Protein AF-A0A9D8HQZ1-F1 (afdb_monomer)

Foldseek 3Di:
DVLLVVVVFDFDPVLLVVQLVCLQVVLCVVLPVVCCVPVCVVCVVVVHNDDPDDVVVVCCRNPVVSVVSSLVSQLVSSCVRRVDDSVSSNVSSVVVVVVVVVVVVVVVD

Mean predicted aligned error: 4.72 Å

Sequence (109 aa):
YLLSRLMKGNGSFDATFSSQAFTVYIPALIFMWLPELTLFTYLNSKGIYSYPWPDFVEYLRVFILPFIWIITISTISLMKVHRFSWWKAAISVIISLILSGGISAFFIR

pLDDT: mean 89.9, std 5.08, range [52.0, 95.5]

Secondary structure (DSSP, 8-state):
-HHHHHTT----HHHHHHHHHHHHHHHIIIIIIHHHHHHHHHHHHTT--S-SS-HHHHHIIIIIHHHHHHHHHHHHHHHHHH---HHHHHHHHHHHHHHHHHHHHHHT-

Structure (mmCIF, N/CA/C/O backbone):
data_AF-A0A9D8HQZ1-F1
#
_entry.id   AF-A0A9D8HQZ1-F1
#
loop_
_atom_site.group_PDB
_atom_site.id
_atom_site.type_symbol
_atom_site.label_atom_id
_atom_site.label_alt_id
_atom_site.label_comp_id
_atom_site.label_asym_id
_atom_site.label_entity_id
_atom_site.label_seq_id
_atom_site.pdbx_PDB_ins_code
_atom_site.Cartn_x
_atom_site.Cartn_y
_atom_site.Cartn_z
_atom_site.occupancy
_atom_site.B_iso_or_equiv
_atom_site.auth_seq_id
_atom_site.auth_comp_id
_atom_site.auth_asym_id
_atom_site.auth_atom_id
_atom_site.pdbx_PDB_model_num
ATOM 1 N N . TYR A 1 1 ? 3.911 3.123 -13.849 1.00 85.88 1 TYR A N 1
ATOM 2 C CA . TYR A 1 1 ? 4.385 2.623 -15.159 1.00 85.88 1 TYR A CA 1
ATOM 3 C C . TYR A 1 1 ? 5.205 3.658 -15.926 1.00 85.88 1 TYR A C 1
ATOM 5 O O . TYR A 1 1 ? 6.383 3.406 -16.134 1.00 85.88 1 TYR A O 1
ATOM 13 N N . LEU A 1 2 ? 4.645 4.817 -16.310 1.00 89.00 2 LEU A N 1
ATOM 14 C CA . LEU A 1 2 ? 5.368 5.845 -17.088 1.00 89.00 2 LEU A CA 1
ATOM 15 C C . LEU A 1 2 ? 6.703 6.253 -16.448 1.00 89.00 2 LEU A C 1
ATOM 17 O O . LEU A 1 2 ? 7.741 6.198 -17.100 1.00 89.00 2 LEU A O 1
ATOM 21 N N . LEU A 1 3 ? 6.693 6.543 -15.144 1.00 88.56 3 LEU A N 1
ATOM 22 C CA . LEU A 1 3 ? 7.905 6.852 -14.382 1.00 88.56 3 LEU A CA 1
ATOM 23 C C . LEU A 1 3 ? 8.939 5.714 -14.443 1.00 88.56 3 LEU A C 1
ATOM 25 O O . LEU A 1 3 ? 10.120 5.937 -14.688 1.00 88.56 3 LEU A O 1
ATOM 29 N N . SER A 1 4 ? 8.486 4.471 -14.298 1.00 87.88 4 SER A N 1
ATOM 30 C CA . SER A 1 4 ? 9.338 3.285 -14.402 1.00 87.88 4 SER A CA 1
ATOM 31 C C . SER A 1 4 ? 9.885 3.099 -15.827 1.00 87.88 4 SER A C 1
ATOM 33 O O . SER A 1 4 ? 11.018 2.666 -15.999 1.00 87.88 4 SER A O 1
ATOM 35 N N . ARG A 1 5 ? 9.145 3.477 -16.874 1.00 89.88 5 ARG A N 1
ATOM 36 C CA . ARG A 1 5 ? 9.651 3.465 -18.258 1.00 89.88 5 ARG A CA 1
ATOM 37 C C . ARG A 1 5 ? 10.711 4.539 -18.492 1.00 89.88 5 ARG A C 1
ATOM 39 O O . ARG A 1 5 ? 11.745 4.224 -19.076 1.00 89.88 5 ARG A O 1
ATOM 46 N N . LEU A 1 6 ? 10.520 5.749 -17.960 1.00 90.75 6 LEU A N 1
ATOM 47 C CA . LEU A 1 6 ? 11.526 6.823 -17.988 1.00 90.75 6 LEU A CA 1
ATOM 48 C C . LEU A 1 6 ? 12.837 6.399 -17.309 1.00 90.75 6 LEU A C 1
ATOM 50 O O . LEU A 1 6 ? 13.925 6.726 -17.774 1.00 90.75 6 LEU A O 1
ATOM 54 N N . MET A 1 7 ? 12.744 5.586 -16.257 1.00 91.44 7 MET A N 1
ATOM 55 C CA . MET A 1 7 ? 13.896 5.023 -15.546 1.00 91.44 7 MET A CA 1
ATOM 56 C C . MET A 1 7 ? 14.485 3.754 -16.199 1.00 91.44 7 MET A C 1
ATOM 58 O O . MET A 1 7 ? 15.291 3.066 -15.570 1.00 91.44 7 MET A O 1
ATOM 62 N N . LYS A 1 8 ? 14.122 3.451 -17.456 1.00 92.06 8 LYS A N 1
ATOM 63 C CA . LYS A 1 8 ? 14.560 2.273 -18.235 1.00 92.06 8 LYS A CA 1
ATOM 64 C C . LYS A 1 8 ? 14.126 0.926 -17.636 1.00 92.06 8 LYS A C 1
ATOM 66 O O . LYS A 1 8 ? 14.869 -0.048 -17.674 1.00 92.06 8 LYS A O 1
ATOM 71 N N . GLY A 1 9 ? 12.931 0.868 -17.053 1.00 90.50 9 GLY A N 1
ATOM 72 C CA . GLY A 1 9 ? 12.361 -0.357 -16.495 1.00 90.50 9 GLY A CA 1
ATOM 73 C C . GLY A 1 9 ? 11.821 -1.318 -17.557 1.00 90.50 9 GLY A C 1
ATOM 74 O O . GLY A 1 9 ? 11.161 -0.904 -18.514 1.00 90.50 9 GLY A O 1
ATOM 75 N N . ASN A 1 10 ? 12.022 -2.618 -17.323 1.00 92.06 10 ASN A N 1
ATOM 76 C CA . ASN A 1 10 ? 11.715 -3.676 -18.299 1.00 92.06 10 ASN A CA 1
ATOM 77 C C . ASN A 1 10 ? 10.306 -4.287 -18.185 1.00 92.06 10 ASN A C 1
ATOM 79 O O . ASN A 1 10 ? 9.891 -5.018 -19.077 1.00 92.06 10 ASN A O 1
ATOM 83 N N . GLY A 1 11 ? 9.576 -4.012 -17.102 1.00 90.75 11 GLY A N 1
ATOM 84 C CA . GLY A 1 11 ? 8.238 -4.560 -16.869 1.00 90.75 11 GLY A CA 1
ATOM 85 C C . GLY A 1 11 ? 7.152 -4.017 -17.803 1.00 90.75 11 GLY A C 1
ATOM 86 O O . GLY A 1 11 ? 7.232 -2.876 -18.272 1.00 90.75 11 GLY A O 1
ATOM 87 N N . SER A 1 12 ? 6.126 -4.840 -18.040 1.00 94.12 12 SER A N 1
ATOM 88 C CA . SER A 1 12 ? 4.920 -4.477 -18.792 1.00 94.12 12 SER A CA 1
ATOM 89 C C . SER A 1 12 ? 3.960 -3.636 -17.952 1.00 94.12 12 SER A C 1
ATOM 91 O O . SER A 1 12 ? 4.014 -3.657 -16.723 1.00 94.12 12 SER A O 1
ATOM 93 N N . PHE A 1 13 ? 3.064 -2.905 -18.623 1.00 92.94 13 PHE A N 1
ATOM 94 C CA . PHE A 1 13 ? 2.031 -2.124 -17.945 1.00 92.94 13 PHE A CA 1
ATOM 95 C C . PHE A 1 13 ? 1.159 -3.009 -17.053 1.00 92.94 13 PHE A C 1
ATOM 97 O O . PHE A 1 13 ? 1.009 -2.690 -15.878 1.00 92.94 13 PHE A O 1
ATOM 104 N N . ASP A 1 14 ? 0.672 -4.139 -17.570 1.00 93.31 14 ASP A N 1
ATOM 105 C CA . ASP A 1 14 ? -0.236 -5.031 -16.840 1.00 93.31 14 ASP A CA 1
ATOM 106 C C . ASP A 1 14 ? 0.404 -5.596 -15.572 1.00 93.31 14 ASP A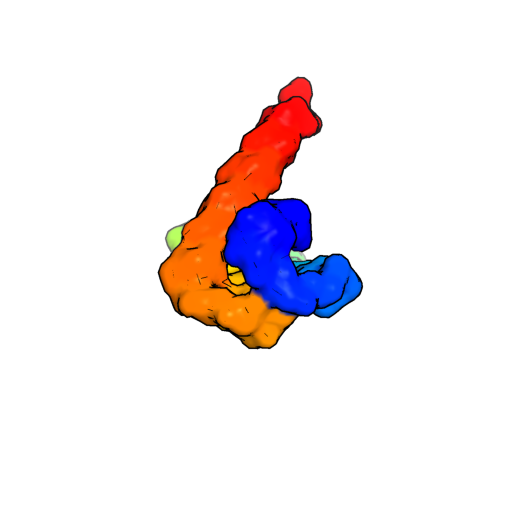 C 1
ATOM 108 O O . ASP A 1 14 ? -0.236 -5.646 -14.521 1.00 93.31 14 ASP A O 1
ATOM 112 N N . ALA A 1 15 ? 1.691 -5.958 -15.641 1.00 91.50 15 ALA A N 1
ATOM 113 C CA . ALA A 1 15 ? 2.433 -6.451 -14.488 1.00 91.50 15 ALA A CA 1
ATOM 114 C C . ALA A 1 15 ? 2.607 -5.357 -13.430 1.00 91.50 15 ALA A C 1
ATOM 116 O O . ALA A 1 15 ? 2.374 -5.610 -12.250 1.00 91.50 15 ALA A O 1
ATOM 117 N N . THR A 1 16 ? 2.977 -4.137 -13.839 1.00 92.31 16 THR A N 1
ATOM 118 C CA . THR A 1 16 ? 3.103 -3.000 -12.920 1.00 92.31 16 THR A CA 1
ATOM 119 C C . THR A 1 16 ? 1.756 -2.623 -12.317 1.00 92.31 16 THR A C 1
ATOM 121 O O . THR A 1 16 ? 1.667 -2.389 -11.120 1.00 92.31 16 THR A O 1
ATOM 124 N N . PHE A 1 17 ? 0.708 -2.526 -13.130 1.00 91.81 17 PHE A N 1
ATOM 125 C CA . PHE A 1 17 ? -0.610 -2.105 -12.679 1.00 91.81 17 PHE A CA 1
ATOM 126 C C . PHE A 1 17 ? -1.186 -3.111 -11.688 1.00 91.81 17 PHE A C 1
ATOM 128 O O . PHE A 1 17 ? -1.515 -2.737 -10.566 1.00 91.81 17 PHE A O 1
ATOM 135 N N . SER A 1 18 ? -1.214 -4.392 -12.062 1.00 91.12 18 SER A N 1
ATOM 136 C CA . SER A 1 18 ? -1.756 -5.451 -11.211 1.00 91.12 18 SER A CA 1
ATOM 137 C C . SER A 1 18 ? -1.002 -5.528 -9.887 1.00 91.12 18 SER A C 1
ATOM 139 O O . SER A 1 18 ? -1.612 -5.568 -8.820 1.00 91.12 18 SER A O 1
ATOM 141 N N . SER A 1 19 ? 0.333 -5.488 -9.925 1.00 91.75 19 SER A N 1
ATOM 142 C CA . SER A 1 19 ? 1.134 -5.623 -8.712 1.00 91.75 19 SER A CA 1
ATOM 143 C C . SER A 1 19 ? 0.981 -4.434 -7.760 1.00 91.75 19 SER A C 1
ATOM 145 O O . SER A 1 19 ? 0.908 -4.626 -6.545 1.00 91.75 19 SER A O 1
ATOM 147 N N . GLN A 1 20 ? 0.887 -3.213 -8.291 1.00 90.31 20 GLN A N 1
ATOM 148 C CA . GLN A 1 20 ? 0.655 -2.019 -7.480 1.00 90.31 20 GLN A CA 1
ATOM 149 C C . GLN A 1 20 ? -0.783 -1.963 -6.952 1.00 90.31 20 GLN A C 1
ATOM 151 O O . GLN A 1 20 ? -0.975 -1.610 -5.793 1.00 90.31 20 GLN A O 1
ATOM 156 N N . ALA A 1 21 ? -1.777 -2.393 -7.735 1.00 88.56 21 ALA A N 1
ATOM 157 C CA . ALA A 1 21 ? -3.162 -2.493 -7.280 1.00 88.56 21 ALA A CA 1
ATOM 158 C C . ALA A 1 21 ? -3.280 -3.424 -6.062 1.00 88.56 21 ALA A C 1
ATOM 160 O O . ALA A 1 21 ? -3.788 -3.014 -5.019 1.00 88.56 21 ALA A O 1
ATOM 161 N N . PHE A 1 22 ? -2.721 -4.638 -6.129 1.00 88.56 22 PHE A N 1
ATOM 162 C CA . PHE A 1 22 ? -2.720 -5.557 -4.981 1.00 88.56 22 PHE A CA 1
ATOM 163 C C . PHE A 1 22 ? -1.978 -4.994 -3.768 1.00 88.56 22 PHE A C 1
ATOM 165 O O . PHE A 1 22 ? -2.402 -5.198 -2.632 1.00 88.56 22 PHE A O 1
ATOM 172 N N . THR A 1 23 ? -0.898 -4.251 -4.004 1.00 89.25 23 THR A N 1
ATOM 173 C CA . THR A 1 23 ? -0.124 -3.620 -2.932 1.00 89.25 23 THR A CA 1
ATOM 174 C C . THR A 1 23 ? -0.940 -2.596 -2.142 1.00 89.25 23 THR A C 1
ATOM 176 O O . THR A 1 23 ? -0.674 -2.405 -0.960 1.00 89.25 23 THR A O 1
ATOM 179 N N . VAL A 1 24 ? -1.941 -1.971 -2.764 1.00 86.44 24 VAL A N 1
ATOM 180 C CA . VAL A 1 24 ? -2.840 -1.009 -2.113 1.00 86.44 24 VAL A CA 1
ATOM 181 C C . VAL A 1 24 ? -4.059 -1.703 -1.503 1.00 86.44 24 VAL A C 1
ATOM 183 O O . VAL A 1 24 ? -4.417 -1.422 -0.361 1.00 86.44 24 VAL A O 1
ATOM 186 N N . TYR A 1 25 ? -4.684 -2.641 -2.220 1.00 88.44 25 TYR A N 1
ATOM 187 C CA . TYR A 1 25 ? -5.924 -3.269 -1.753 1.00 88.44 25 TYR A CA 1
ATOM 188 C C . TYR A 1 25 ? -5.724 -4.220 -0.573 1.00 88.44 25 TYR A C 1
ATOM 190 O O . TYR A 1 25 ? -6.557 -4.248 0.327 1.00 88.44 25 TYR A O 1
ATOM 198 N N . ILE A 1 26 ? -4.628 -4.981 -0.544 1.00 89.56 26 ILE A N 1
ATOM 199 C CA . ILE A 1 26 ? -4.356 -5.925 0.548 1.00 89.56 26 ILE A CA 1
ATOM 200 C C . ILE A 1 26 ? -4.244 -5.215 1.910 1.00 89.56 26 ILE A C 1
ATOM 202 O O . ILE A 1 26 ? -4.966 -5.610 2.827 1.00 89.56 26 ILE A O 1
ATOM 206 N N . PRO A 1 27 ? -3.406 -4.174 2.092 1.00 88.31 27 PRO A N 1
ATOM 207 C CA . PRO A 1 27 ? -3.334 -3.488 3.377 1.00 88.31 27 PRO A CA 1
ATOM 208 C C . PRO A 1 27 ? -4.627 -2.740 3.707 1.00 88.31 27 PRO A C 1
ATOM 210 O O . PRO A 1 27 ? -5.017 -2.737 4.868 1.00 88.31 27 PRO A O 1
ATOM 213 N N . ALA A 1 28 ? -5.329 -2.163 2.725 1.00 87.62 28 ALA A N 1
ATOM 214 C CA . ALA A 1 28 ? -6.631 -1.543 2.974 1.00 87.62 28 ALA A CA 1
ATOM 215 C C . ALA A 1 28 ? -7.644 -2.566 3.517 1.00 87.62 28 ALA A C 1
ATOM 217 O O . ALA A 1 28 ? -8.340 -2.300 4.494 1.00 87.62 28 ALA A O 1
ATOM 218 N N . LEU A 1 29 ? -7.671 -3.773 2.948 1.00 89.56 29 LEU A N 1
ATOM 219 C CA . LEU A 1 29 ? -8.543 -4.844 3.417 1.00 89.56 29 LEU A CA 1
ATOM 220 C C . LEU A 1 29 ? -8.182 -5.292 4.839 1.00 89.56 29 LEU A C 1
ATOM 222 O O . LEU A 1 29 ? -9.060 -5.392 5.691 1.00 89.56 29 LEU A O 1
ATOM 226 N N . ILE A 1 30 ? -6.898 -5.558 5.097 1.00 88.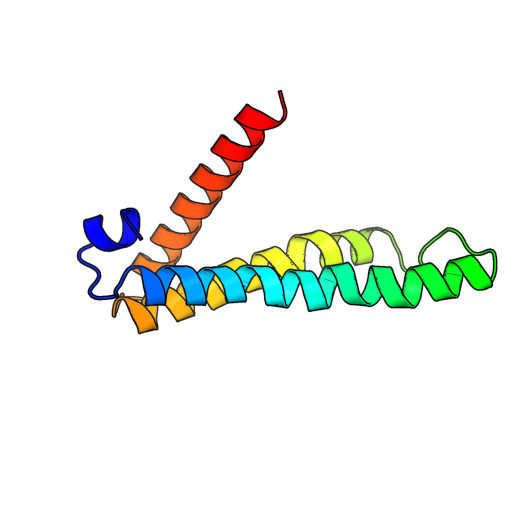75 30 ILE A N 1
ATOM 227 C CA . ILE A 1 30 ? -6.422 -6.108 6.375 1.00 88.75 30 ILE A CA 1
ATOM 228 C C . ILE A 1 30 ? -6.516 -5.078 7.495 1.00 88.75 30 ILE A C 1
ATOM 230 O O . ILE A 1 30 ? -7.010 -5.386 8.578 1.00 88.75 30 ILE A O 1
ATOM 234 N N . PHE A 1 31 ? -6.017 -3.869 7.251 1.00 88.19 31 PHE A N 1
ATOM 235 C CA . PHE A 1 31 ? -5.869 -2.874 8.299 1.00 88.19 31 PHE A CA 1
ATOM 236 C C . PHE A 1 31 ? -7.089 -1.989 8.449 1.00 88.19 31 PHE A C 1
ATOM 238 O O . PHE A 1 31 ? -7.345 -1.591 9.574 1.00 88.19 31 PHE A O 1
ATOM 245 N N . MET A 1 32 ? -7.848 -1.69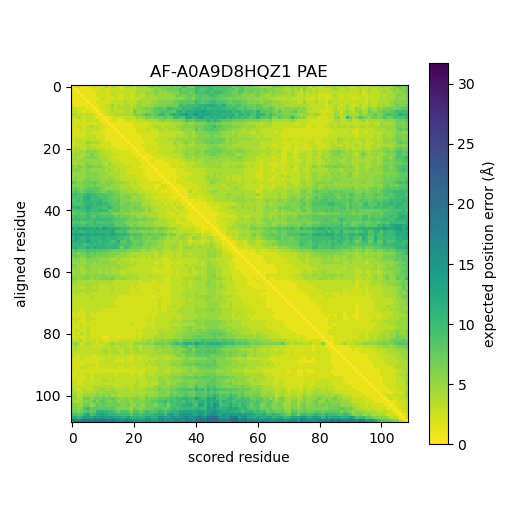4 7.390 1.00 88.00 32 MET A N 1
ATOM 246 C CA . MET A 1 32 ? -9.010 -0.800 7.475 1.00 88.00 32 MET A CA 1
ATOM 247 C C . MET A 1 32 ? -10.313 -1.599 7.499 1.00 88.00 32 MET A C 1
ATOM 249 O O . MET A 1 32 ? -10.965 -1.686 8.541 1.00 88.00 32 MET A O 1
ATOM 253 N N . TRP A 1 33 ? -10.636 -2.268 6.389 1.00 87.94 33 TRP A N 1
ATOM 254 C CA . TR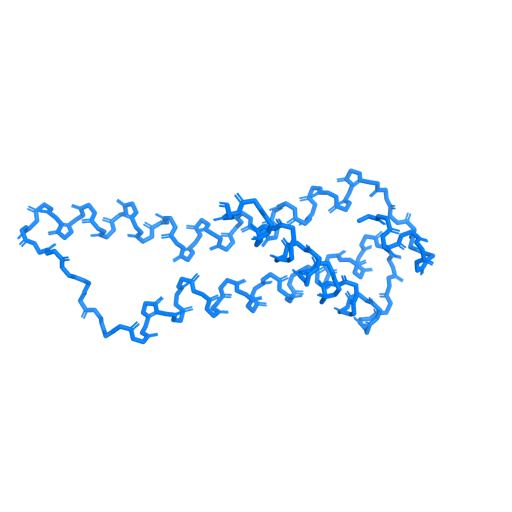P A 1 33 ? -11.977 -2.805 6.154 1.00 87.94 33 TRP A CA 1
ATOM 255 C C . TRP A 1 33 ? -12.338 -3.991 7.037 1.00 87.94 33 TRP A C 1
ATOM 257 O O . TRP A 1 33 ? -13.467 -4.057 7.503 1.00 87.94 33 TRP A O 1
ATOM 267 N N . LEU A 1 34 ? -11.431 -4.943 7.275 1.00 89.12 34 LEU A N 1
ATOM 268 C CA . LEU A 1 34 ? -11.747 -6.104 8.110 1.00 89.12 34 LEU 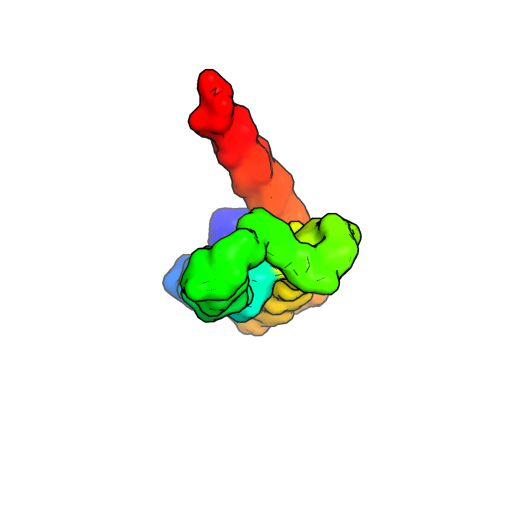A CA 1
ATOM 269 C C . LEU A 1 34 ? -12.106 -5.688 9.546 1.00 89.12 34 LEU A C 1
ATOM 271 O O . LEU A 1 34 ? -13.179 -6.086 10.011 1.00 89.12 34 LEU A O 1
ATOM 275 N N . PRO A 1 35 ? -11.299 -4.866 10.247 1.00 85.31 35 PRO A N 1
ATOM 276 C CA . PRO A 1 35 ? -11.696 -4.358 11.555 1.00 85.31 35 PRO A CA 1
ATOM 277 C C . PRO A 1 35 ? -12.952 -3.477 11.497 1.00 85.31 35 PRO A C 1
ATOM 279 O O . PRO A 1 35 ? -13.822 -3.629 12.348 1.00 85.31 35 PRO A O 1
ATOM 282 N N . GLU A 1 36 ? -13.112 -2.617 10.487 1.00 86.12 36 GLU A N 1
ATOM 283 C CA . GLU A 1 36 ? -14.320 -1.784 10.358 1.00 86.12 36 GLU A CA 1
ATOM 284 C C . GLU A 1 36 ? -15.582 -2.590 10.059 1.00 86.12 36 GLU A C 1
ATOM 286 O O . GLU A 1 36 ? -16.650 -2.239 10.528 1.00 86.12 36 GLU A O 1
ATOM 291 N N . LEU A 1 37 ? -15.517 -3.696 9.328 1.00 88.44 37 LEU A N 1
ATOM 292 C CA . LEU A 1 37 ? -16.705 -4.507 9.064 1.00 88.44 37 LEU A CA 1
ATOM 293 C C . LEU A 1 37 ? -17.038 -5.426 10.235 1.00 88.44 37 LEU A C 1
ATOM 295 O O . LEU A 1 37 ? -18.209 -5.646 10.531 1.00 88.44 37 LEU A O 1
ATOM 299 N N . THR A 1 38 ? -16.029 -5.979 10.905 1.00 89.19 38 THR A N 1
ATOM 300 C CA . THR A 1 38 ? -16.250 -6.980 11.958 1.00 89.19 38 THR A CA 1
ATOM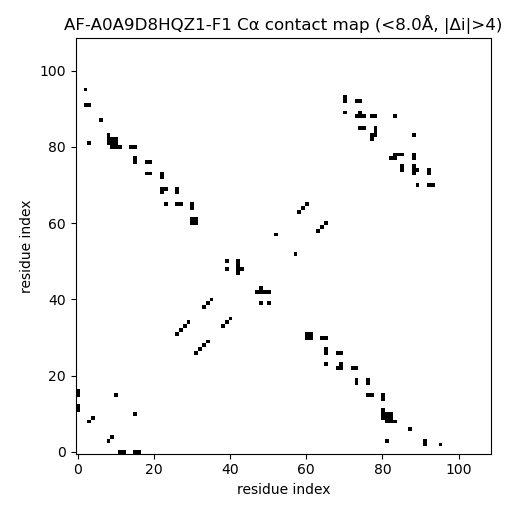 301 C C . THR A 1 38 ? -16.396 -6.345 13.333 1.00 89.19 38 THR A C 1
ATOM 303 O O . THR A 1 38 ? -17.399 -6.566 14.015 1.00 89.19 38 THR A O 1
ATOM 306 N N . LEU A 1 39 ? -15.426 -5.528 13.742 1.00 86.31 39 LEU A N 1
ATOM 307 C CA . LEU A 1 39 ? -15.376 -4.974 15.084 1.00 86.31 39 LEU A CA 1
ATOM 308 C C . LEU A 1 39 ? -16.394 -3.854 15.264 1.00 86.31 39 LEU A C 1
ATOM 310 O O . LEU A 1 39 ? -17.109 -3.870 16.259 1.00 86.31 39 LEU A O 1
ATOM 314 N N . PHE A 1 40 ? -16.507 -2.919 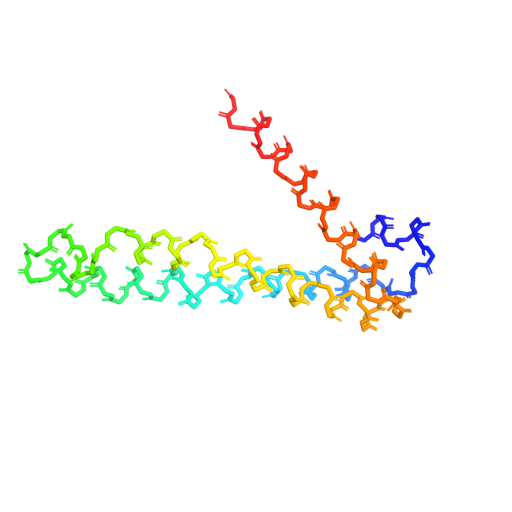14.319 1.00 86.12 40 PHE A N 1
ATOM 315 C CA . PHE A 1 40 ? -17.507 -1.851 14.423 1.00 86.12 40 PHE A CA 1
ATOM 316 C C . PHE A 1 40 ? -18.927 -2.428 14.491 1.00 86.12 40 PHE A C 1
ATOM 318 O O . PHE A 1 40 ? -19.696 -2.062 15.375 1.00 86.12 40 PHE A O 1
ATOM 325 N N . THR A 1 41 ? -19.259 -3.391 13.622 1.00 87.88 41 THR A N 1
ATOM 326 C CA . THR A 1 41 ? -20.568 -4.066 13.638 1.00 87.88 41 THR A CA 1
ATOM 327 C C . THR A 1 41 ? -20.821 -4.760 14.975 1.00 87.88 41 THR A C 1
ATOM 329 O O . THR A 1 41 ? -21.905 -4.637 15.547 1.00 87.88 41 THR A O 1
ATOM 332 N N . TYR A 1 42 ? -19.812 -5.449 15.516 1.00 92.12 42 TYR A N 1
ATOM 333 C CA . TYR A 1 42 ? -19.905 -6.087 16.825 1.00 92.12 42 TYR A CA 1
ATOM 334 C C . TYR A 1 42 ? -20.120 -5.070 17.956 1.00 92.12 42 TYR A C 1
ATOM 336 O O . TYR A 1 42 ? -21.041 -5.238 18.755 1.00 92.12 42 TYR A O 1
ATOM 344 N N . LEU A 1 43 ? -19.323 -4.002 18.017 1.00 91.12 43 LEU A N 1
ATOM 345 C CA . LEU A 1 43 ? -19.423 -2.969 19.052 1.00 91.12 43 LEU A CA 1
ATOM 346 C C . LEU A 1 43 ? -20.775 -2.252 18.998 1.00 91.12 43 LEU A C 1
ATOM 348 O O . LEU A 1 43 ? -21.434 -2.102 20.028 1.00 91.12 43 LEU A O 1
ATOM 352 N N . ASN A 1 44 ? -21.248 -1.926 17.795 1.00 90.50 44 ASN A N 1
ATOM 353 C CA . ASN A 1 44 ? -22.542 -1.288 17.590 1.00 90.50 44 ASN A CA 1
ATOM 354 C C . ASN A 1 44 ? -23.701 -2.202 18.034 1.00 90.50 44 ASN A C 1
ATOM 356 O O . ASN A 1 44 ? -24.628 -1.752 18.701 1.00 90.50 44 ASN A O 1
ATOM 360 N N . SER A 1 45 ? -23.601 -3.519 17.798 1.00 94.38 45 SER A N 1
ATOM 361 C CA . SER A 1 45 ? -24.578 -4.496 18.319 1.00 94.38 45 SER A CA 1
ATOM 362 C C . SER A 1 45 ? -24.640 -4.554 19.854 1.00 94.38 45 SER A C 1
ATOM 364 O O . SER A 1 45 ? -25.618 -5.038 20.423 1.00 94.38 45 SER A O 1
ATOM 366 N N . LYS A 1 46 ? -23.597 -4.059 20.533 1.00 93.69 46 LYS A N 1
ATOM 367 C CA . LYS A 1 46 ? -23.496 -3.952 21.994 1.00 93.69 46 LYS A CA 1
ATOM 368 C C . LYS A 1 46 ? -23.781 -2.538 22.515 1.00 93.69 46 LYS A C 1
ATOM 370 O O . LYS A 1 46 ? -23.654 -2.318 23.715 1.00 93.69 46 LYS A O 1
ATOM 375 N N . GLY A 1 47 ? -24.165 -1.597 21.648 1.00 93.81 47 GLY A N 1
ATOM 376 C CA . GLY A 1 47 ? -24.398 -0.196 22.011 1.00 93.81 47 GLY A CA 1
ATOM 377 C C . GLY A 1 47 ? -23.119 0.585 22.334 1.00 93.81 47 GLY A C 1
ATOM 378 O O . GLY A 1 47 ? -23.185 1.615 23.001 1.00 93.81 47 GLY A O 1
ATOM 379 N N . ILE A 1 48 ? -21.957 0.091 21.896 1.00 92.44 48 ILE A N 1
ATOM 380 C CA . ILE A 1 48 ? -20.658 0.741 22.072 1.00 92.44 48 ILE A CA 1
ATOM 381 C C . ILE A 1 48 ? -20.307 1.457 20.766 1.00 92.44 48 ILE A C 1
ATOM 383 O O . ILE A 1 48 ? -20.152 0.820 19.726 1.00 92.44 48 ILE A O 1
ATOM 387 N N . TYR A 1 49 ? -20.159 2.780 20.830 1.00 85.94 49 TYR A N 1
ATOM 388 C CA . TYR A 1 49 ? -19.888 3.627 19.658 1.00 85.94 49 TYR A CA 1
ATOM 389 C C . TYR A 1 49 ? -18.425 4.072 19.537 1.00 85.94 49 TYR A C 1
ATOM 391 O O . TYR A 1 49 ? -18.088 4.848 18.647 1.00 85.94 49 TYR A O 1
ATOM 399 N N . SER A 1 50 ? -17.553 3.595 20.425 1.00 85.56 50 SER A N 1
ATOM 400 C CA . SER A 1 50 ? -16.121 3.889 20.418 1.00 85.56 50 SER A CA 1
ATOM 401 C C . SER A 1 50 ? -15.297 2.607 20.362 1.00 85.56 50 SER A C 1
ATOM 403 O O . SER A 1 50 ? -15.700 1.560 20.873 1.00 85.56 50 SER A O 1
ATOM 405 N N . TYR A 1 51 ? -14.120 2.683 19.744 1.00 85.75 51 TYR A N 1
ATOM 406 C CA . TYR A 1 51 ? -13.189 1.562 19.748 1.00 85.75 51 TYR A CA 1
ATOM 407 C C . TYR A 1 51 ? -12.610 1.334 21.156 1.00 85.75 51 TYR A C 1
ATOM 409 O O . TYR A 1 51 ? -12.440 2.286 21.918 1.00 85.75 51 TYR A O 1
ATOM 417 N N . PRO A 1 52 ? -12.293 0.078 21.525 1.00 88.56 52 PRO A N 1
ATOM 418 C CA . PRO A 1 52 ? -11.784 -0.260 22.855 1.00 88.56 52 PRO A CA 1
ATOM 419 C C . PRO A 1 52 ? -10.308 0.118 23.057 1.00 88.56 52 PRO A C 1
ATOM 421 O O . PRO A 1 52 ? -9.770 -0.082 24.144 1.00 88.56 52 PRO A O 1
ATOM 424 N N . TRP A 1 53 ? -9.634 0.613 22.017 1.00 88.62 53 TRP A N 1
ATOM 425 C CA . TRP A 1 53 ? -8.238 1.030 22.063 1.00 88.62 53 TRP A CA 1
ATOM 426 C C . TRP A 1 53 ? -8.094 2.553 21.998 1.00 88.62 53 TRP A C 1
ATOM 428 O O . TRP A 1 53 ? -8.996 3.240 21.524 1.00 88.62 53 TRP A O 1
ATOM 438 N N . PRO A 1 54 ? -6.941 3.091 22.428 1.00 93.31 54 PRO A N 1
ATOM 439 C CA . PRO A 1 54 ? -6.657 4.518 22.323 1.00 93.31 54 PRO A CA 1
ATOM 440 C C . PRO A 1 54 ? -6.580 5.009 20.871 1.00 93.31 54 PRO A C 1
ATOM 442 O O . PRO A 1 54 ? -6.116 4.280 19.993 1.00 93.31 54 PRO A O 1
ATOM 445 N N . ASP A 1 55 ? -6.894 6.285 20.643 1.00 89.88 55 ASP A N 1
ATOM 446 C CA . ASP A 1 55 ? -6.902 6.906 19.308 1.00 89.88 55 ASP A CA 1
ATOM 447 C C . ASP A 1 55 ? -5.588 6.724 18.535 1.00 89.88 55 ASP A C 1
ATOM 449 O O . ASP A 1 55 ? -5.595 6.525 17.323 1.00 89.88 55 ASP A O 1
ATOM 453 N N . PHE A 1 56 ? -4.432 6.727 19.211 1.00 92.38 56 PHE A N 1
ATOM 454 C CA . PHE A 1 56 ? -3.143 6.530 18.534 1.00 92.38 56 PHE A CA 1
ATOM 455 C C . PHE A 1 56 ? -3.033 5.154 17.853 1.00 92.38 56 PHE A C 1
ATOM 457 O O . PHE A 1 56 ? -2.374 5.032 16.820 1.00 92.38 56 PHE A O 1
ATOM 464 N N . VAL A 1 57 ? -3.677 4.121 18.409 1.00 91.00 57 VAL A N 1
ATOM 465 C CA . VAL A 1 57 ? -3.720 2.778 17.812 1.00 91.00 57 VAL A CA 1
ATOM 466 C C . VAL A 1 57 ? -4.540 2.813 16.529 1.00 91.00 57 VAL A C 1
ATOM 468 O O . VAL A 1 57 ? -4.161 2.190 15.538 1.00 91.00 57 VAL A O 1
ATOM 471 N N . GLU A 1 58 ? -5.607 3.607 16.515 1.00 89.06 58 GLU A N 1
ATOM 472 C CA . GLU A 1 58 ? -6.424 3.820 15.328 1.00 89.06 58 GLU A CA 1
ATOM 473 C C . GLU A 1 58 ? -5.639 4.546 14.229 1.00 89.06 58 GLU A C 1
ATOM 475 O O . GLU A 1 58 ? -5.614 4.090 13.086 1.00 89.06 58 GLU A O 1
ATOM 480 N N . TYR A 1 59 ? -4.890 5.598 14.576 1.00 89.81 59 TYR A N 1
ATOM 481 C CA . TYR A 1 59 ? -3.990 6.272 13.632 1.00 89.81 59 TYR A CA 1
ATOM 482 C C . TYR A 1 59 ? -2.911 5.333 13.076 1.00 89.81 59 TYR A C 1
ATOM 484 O O . TYR A 1 59 ? -2.610 5.365 11.879 1.00 89.81 59 TYR A O 1
ATOM 492 N N . LEU A 1 60 ? -2.333 4.469 13.916 1.00 91.56 60 LEU A N 1
ATOM 493 C CA . LEU A 1 60 ? -1.366 3.469 13.466 1.00 91.56 60 LEU A CA 1
ATOM 494 C C . LEU A 1 60 ? -1.996 2.501 12.461 1.00 91.56 60 LEU A C 1
ATOM 496 O O . LEU A 1 60 ? -1.416 2.252 11.405 1.00 91.56 60 LEU A O 1
ATOM 500 N N . ARG A 1 61 ? -3.185 1.986 12.780 1.00 90.25 61 ARG A N 1
ATOM 501 C CA . ARG A 1 61 ? -3.926 1.013 11.975 1.00 90.25 61 ARG A CA 1
ATOM 502 C C . ARG A 1 61 ? -4.366 1.589 10.634 1.00 90.25 61 ARG A C 1
ATOM 504 O O . ARG A 1 61 ? -4.128 0.974 9.604 1.00 90.25 61 ARG A O 1
ATOM 511 N N . VAL A 1 62 ? -5.015 2.745 10.642 1.00 88.50 62 VAL A N 1
ATOM 512 C CA . VAL A 1 62 ? -5.670 3.302 9.452 1.00 88.50 62 VAL A CA 1
ATOM 513 C C . VAL A 1 62 ? -4.677 4.019 8.543 1.00 88.50 62 VAL A C 1
ATOM 515 O O . VAL A 1 62 ? -4.841 4.016 7.326 1.00 88.50 62 VAL A O 1
ATOM 518 N N . PHE A 1 63 ? -3.629 4.614 9.113 1.00 87.31 63 PHE A N 1
ATOM 519 C CA . PHE A 1 63 ? -2.712 5.460 8.359 1.00 87.31 63 PHE A CA 1
ATOM 520 C C . PHE A 1 63 ? -1.314 4.846 8.274 1.00 87.31 63 PHE A C 1
ATOM 522 O O . PHE A 1 63 ? -0.869 4.436 7.203 1.00 87.31 63 PHE A O 1
ATOM 529 N N . ILE A 1 64 ? -0.609 4.735 9.400 1.00 90.81 64 ILE A N 1
ATOM 530 C CA . ILE A 1 64 ? 0.840 4.479 9.393 1.00 90.81 64 ILE A CA 1
ATOM 531 C C . ILE A 1 64 ? 1.177 3.087 8.836 1.00 90.81 64 ILE A C 1
ATOM 533 O O . ILE A 1 64 ? 2.039 2.968 7.963 1.00 90.81 64 ILE A O 1
ATOM 537 N N . LEU A 1 65 ? 0.502 2.036 9.306 1.00 92.62 65 LEU A N 1
ATOM 538 C CA . LEU A 1 65 ? 0.775 0.658 8.890 1.00 92.62 65 LEU A CA 1
ATOM 539 C C . LEU A 1 65 ? 0.478 0.425 7.396 1.00 92.62 65 LEU A C 1
ATOM 541 O O . LEU A 1 65 ? 1.361 -0.102 6.709 1.00 92.62 65 LEU A O 1
ATOM 545 N N . PRO A 1 66 ? -0.671 0.868 6.841 1.00 91.00 66 PRO A N 1
ATOM 546 C CA . PRO A 1 66 ? -0.907 0.840 5.401 1.00 91.00 66 PRO A CA 1
ATOM 547 C C . PRO A 1 66 ? 0.161 1.579 4.596 1.00 91.00 66 PRO A C 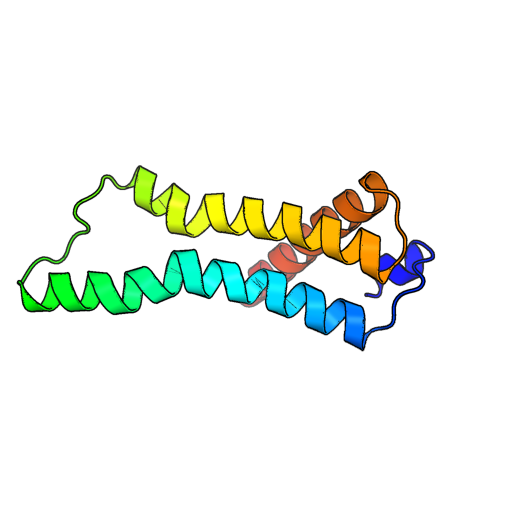1
ATOM 549 O O . PRO A 1 66 ? 0.637 1.045 3.597 1.00 91.00 66 PRO A O 1
ATOM 552 N N . PHE A 1 67 ? 0.598 2.765 5.033 1.00 90.38 67 PHE A N 1
ATOM 553 C CA . PHE A 1 67 ? 1.641 3.516 4.328 1.00 90.38 67 PHE A CA 1
ATOM 554 C C . PHE A 1 67 ? 2.981 2.776 4.302 1.00 90.38 67 PHE A C 1
ATOM 556 O O . PHE A 1 67 ? 3.603 2.670 3.241 1.00 90.38 67 PHE A O 1
ATOM 563 N N . ILE A 1 68 ? 3.414 2.221 5.438 1.00 92.69 68 ILE A N 1
ATOM 564 C CA . ILE A 1 68 ? 4.643 1.418 5.518 1.00 92.69 68 ILE A CA 1
ATOM 565 C C . ILE A 1 68 ? 4.540 0.201 4.594 1.00 92.69 68 ILE A C 1
ATOM 567 O O . ILE A 1 68 ? 5.484 -0.094 3.852 1.00 92.69 68 ILE A O 1
ATOM 571 N N . TRP A 1 69 ? 3.393 -0.482 4.601 1.00 93.94 69 TRP A N 1
ATOM 572 C CA . TRP A 1 69 ? 3.143 -1.629 3.734 1.00 93.94 69 TRP A CA 1
ATOM 573 C C . TRP A 1 69 ? 3.238 -1.250 2.259 1.00 93.94 69 TRP A C 1
ATOM 575 O O . TRP A 1 69 ? 3.987 -1.883 1.513 1.00 93.94 69 TRP A O 1
ATOM 585 N N . ILE A 1 70 ? 2.518 -0.201 1.848 1.00 91.94 70 ILE A N 1
ATOM 586 C CA . ILE A 1 70 ? 2.498 0.281 0.467 1.00 91.94 70 ILE A CA 1
ATOM 587 C C . ILE A 1 70 ? 3.922 0.603 0.024 1.00 91.94 70 ILE A C 1
ATOM 589 O O . ILE A 1 70 ? 4.382 0.048 -0.965 1.00 91.94 70 ILE A O 1
ATOM 593 N N . ILE A 1 71 ? 4.672 1.405 0.783 1.00 93.44 71 ILE A N 1
ATOM 594 C CA . ILE A 1 71 ? 6.042 1.782 0.408 1.00 93.44 71 ILE A CA 1
ATOM 595 C C . ILE A 1 71 ? 6.934 0.545 0.246 1.00 93.44 71 ILE A C 1
ATOM 597 O O . ILE A 1 71 ? 7.645 0.412 -0.756 1.00 93.44 71 ILE A O 1
ATOM 601 N N . THR A 1 72 ? 6.878 -0.377 1.205 1.00 94.19 72 THR A N 1
ATOM 602 C CA . THR A 1 72 ? 7.754 -1.554 1.242 1.00 94.19 72 THR A CA 1
ATOM 603 C C . THR A 1 72 ? 7.436 -2.520 0.104 1.00 94.19 72 THR A C 1
ATOM 605 O O . THR A 1 72 ? 8.312 -2.869 -0.694 1.00 94.19 72 THR A O 1
ATOM 608 N N . ILE A 1 73 ? 6.174 -2.928 -0.019 1.00 95.38 73 ILE A N 1
ATOM 609 C CA . ILE A 1 73 ? 5.753 -3.917 -1.012 1.00 95.38 73 ILE A CA 1
ATOM 610 C C . ILE A 1 73 ? 5.778 -3.318 -2.421 1.00 95.38 73 ILE A C 1
ATOM 612 O O . ILE A 1 73 ? 6.205 -4.007 -3.350 1.00 95.38 73 ILE A O 1
ATOM 616 N N . SER A 1 74 ? 5.448 -2.034 -2.599 1.00 93.94 74 SER A N 1
ATOM 617 C CA . SER A 1 74 ? 5.536 -1.372 -3.905 1.00 93.94 74 SER A CA 1
ATOM 618 C C . SER A 1 74 ? 6.980 -1.323 -4.381 1.00 93.94 74 SER A C 1
ATOM 620 O O . SER A 1 74 ? 7.243 -1.610 -5.550 1.00 93.94 74 SER A O 1
ATOM 622 N N . THR A 1 75 ? 7.923 -1.037 -3.478 1.00 95.12 75 THR A N 1
ATOM 623 C CA . THR A 1 75 ? 9.358 -1.033 -3.785 1.00 95.12 75 THR A CA 1
ATOM 624 C C . THR A 1 75 ? 9.822 -2.424 -4.210 1.00 95.12 75 THR A C 1
ATOM 626 O O . THR A 1 75 ? 10.385 -2.575 -5.295 1.00 95.12 75 THR A O 1
ATOM 629 N N . ILE A 1 76 ? 9.515 -3.461 -3.422 1.00 95.50 76 ILE A N 1
ATOM 630 C CA . ILE A 1 76 ? 9.867 -4.856 -3.743 1.00 95.50 76 ILE A CA 1
ATOM 631 C C . ILE A 1 76 ? 9.242 -5.285 -5.075 1.00 95.50 76 ILE A C 1
ATOM 633 O O . ILE A 1 76 ? 9.891 -5.927 -5.905 1.00 95.50 76 ILE A O 1
ATOM 637 N N . SER A 1 77 ? 7.984 -4.921 -5.305 1.00 94.25 77 SER A N 1
ATOM 638 C CA . SER A 1 77 ? 7.268 -5.244 -6.530 1.00 94.25 77 SER A CA 1
ATOM 639 C C . SER A 1 77 ? 7.923 -4.603 -7.753 1.00 94.25 77 SER A C 1
ATOM 641 O O . SER A 1 77 ? 8.203 -5.298 -8.730 1.00 94.25 77 SER A O 1
ATOM 643 N N . LEU A 1 78 ? 8.253 -3.308 -7.695 1.00 93.94 78 LEU A N 1
ATOM 644 C CA . LEU A 1 78 ? 8.931 -2.617 -8.794 1.00 93.94 78 LEU A CA 1
ATOM 645 C C . LEU A 1 78 ? 10.337 -3.165 -9.042 1.00 93.94 78 LEU A C 1
ATOM 647 O O . LEU A 1 78 ? 10.737 -3.285 -10.202 1.00 93.94 78 LEU A O 1
ATOM 651 N N . MET A 1 79 ? 11.068 -3.549 -7.990 1.00 95.12 79 MET A N 1
ATOM 652 C CA . MET A 1 79 ? 12.352 -4.239 -8.139 1.00 95.12 79 MET A CA 1
ATOM 653 C C . MET A 1 79 ? 12.192 -5.524 -8.951 1.00 95.12 79 MET A C 1
ATOM 655 O O . MET A 1 79 ? 12.966 -5.753 -9.875 1.00 95.12 79 MET A O 1
ATOM 659 N N . LYS A 1 80 ? 11.172 -6.339 -8.662 1.00 93.81 80 LYS A N 1
ATOM 660 C CA . LYS A 1 80 ? 10.941 -7.607 -9.370 1.00 93.81 80 LYS A CA 1
ATOM 661 C C . LYS A 1 80 ? 10.429 -7.400 -10.797 1.00 93.81 80 LYS A C 1
ATOM 663 O O . LYS A 1 80 ? 10.966 -7.997 -11.725 1.00 93.81 80 LYS A O 1
ATOM 668 N N . VAL A 1 81 ? 9.435 -6.532 -10.985 1.00 94.81 81 VAL A N 1
ATOM 669 C CA . VAL A 1 81 ? 8.774 -6.305 -12.282 1.00 94.81 81 VAL A CA 1
ATOM 670 C C . VAL A 1 81 ? 9.691 -5.577 -13.267 1.00 94.81 81 VAL A C 1
ATOM 672 O O . VAL A 1 81 ? 9.778 -5.961 -14.430 1.00 94.81 81 VAL A O 1
ATOM 675 N N . HIS A 1 82 ? 10.411 -4.543 -12.821 1.00 93.00 82 HIS A N 1
ATOM 676 C CA . HIS A 1 82 ? 11.265 -3.730 -13.694 1.00 93.00 82 HIS A CA 1
ATOM 677 C C . HIS A 1 82 ? 12.762 -4.039 -13.579 1.00 93.00 82 HIS A C 1
ATOM 679 O O . HIS A 1 82 ? 13.541 -3.414 -14.299 1.00 93.00 82 HIS A O 1
ATOM 685 N N . ARG A 1 83 ? 13.167 -4.998 -12.729 1.00 92.88 83 ARG A N 1
ATOM 686 C CA . ARG A 1 83 ? 14.577 -5.326 -12.423 1.00 92.88 83 ARG A CA 1
ATOM 687 C C . ARG A 1 83 ? 15.380 -4.114 -11.946 1.00 92.88 83 ARG A C 1
ATOM 689 O O . ARG A 1 83 ? 16.542 -3.929 -12.302 1.00 92.88 83 ARG A O 1
ATOM 696 N N . PHE A 1 84 ? 14.742 -3.256 -11.158 1.00 92.62 84 PHE A N 1
ATOM 697 C CA . PHE A 1 84 ? 15.392 -2.082 -10.591 1.00 92.62 84 PHE A CA 1
ATOM 698 C C . PHE A 1 84 ? 16.262 -2.417 -9.386 1.00 92.62 84 PHE A C 1
ATOM 700 O O . PHE A 1 84 ? 15.967 -3.332 -8.620 1.00 92.62 84 PHE A O 1
ATOM 707 N N . SER A 1 85 ? 17.300 -1.600 -9.180 1.00 94.44 85 SER A N 1
ATOM 708 C CA . SER A 1 85 ? 17.928 -1.498 -7.868 1.00 94.44 85 SER A CA 1
ATOM 709 C C . SER A 1 85 ? 16.927 -0.921 -6.868 1.00 94.44 85 SER A C 1
ATOM 711 O O . SER A 1 85 ? 16.051 -0.127 -7.224 1.00 94.44 85 SER A O 1
ATOM 713 N N . TRP A 1 86 ? 17.067 -1.310 -5.606 1.00 94.12 86 TRP A N 1
ATOM 714 C CA . TRP A 1 86 ? 16.125 -0.941 -4.554 1.00 94.12 86 TRP A CA 1
ATOM 715 C C . TRP A 1 86 ? 15.941 0.577 -4.415 1.00 94.12 86 TRP A C 1
ATOM 717 O O . TRP A 1 86 ? 14.812 1.047 -4.324 1.00 94.12 86 TRP A O 1
ATOM 727 N N . TRP A 1 87 ? 17.023 1.355 -4.527 1.00 93.38 87 TRP A N 1
ATOM 728 C CA . TRP A 1 87 ? 16.976 2.819 -4.500 1.00 93.38 87 TRP A CA 1
ATOM 729 C C . TRP A 1 87 ? 16.121 3.413 -5.624 1.00 93.38 87 TRP A C 1
ATOM 731 O O . TRP A 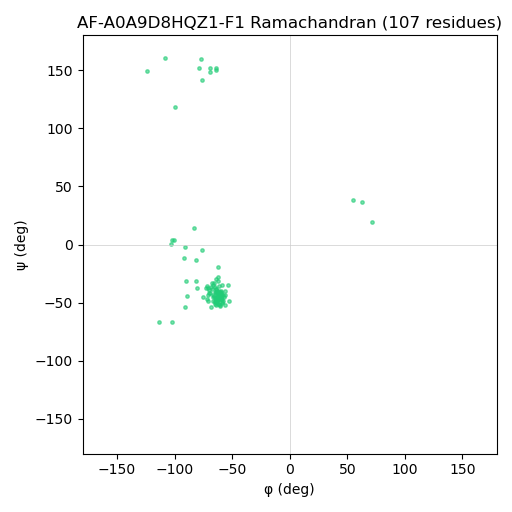1 87 ? 15.312 4.306 -5.386 1.00 93.38 87 TRP A O 1
ATOM 741 N N . LYS A 1 88 ? 16.265 2.903 -6.856 1.00 92.56 88 LYS A N 1
ATOM 742 C CA . LYS A 1 88 ? 15.475 3.378 -8.003 1.00 92.56 88 LYS A CA 1
ATOM 743 C C . LYS A 1 88 ? 13.995 3.064 -7.820 1.00 92.56 88 LYS A C 1
ATOM 745 O O . LYS A 1 88 ? 13.153 3.904 -8.122 1.00 92.56 88 LYS A O 1
ATOM 750 N N . ALA A 1 89 ? 13.689 1.872 -7.312 1.00 93.25 89 ALA A N 1
ATOM 751 C CA . ALA A 1 89 ? 12.322 1.487 -6.998 1.00 93.25 89 ALA A CA 1
ATOM 752 C C . ALA A 1 89 ? 11.729 2.386 -5.901 1.00 93.25 89 ALA A C 1
ATOM 754 O O . ALA A 1 89 ? 10.654 2.939 -6.111 1.00 93.25 89 ALA A O 1
ATOM 755 N N . ALA A 1 90 ? 12.452 2.617 -4.802 1.00 93.31 90 ALA A N 1
ATOM 756 C CA . ALA A 1 90 ? 11.993 3.454 -3.694 1.00 93.31 90 ALA A CA 1
ATOM 757 C C . ALA A 1 90 ? 11.704 4.900 -4.132 1.00 93.31 90 ALA A C 1
ATOM 759 O O . ALA A 1 90 ? 10.625 5.425 -3.863 1.00 93.31 90 ALA A O 1
ATOM 760 N N . ILE A 1 91 ? 12.616 5.521 -4.890 1.00 93.94 91 ILE A N 1
ATOM 761 C CA . ILE A 1 91 ? 12.409 6.868 -5.451 1.00 93.94 91 ILE A CA 1
ATOM 762 C C . ILE A 1 91 ? 11.175 6.889 -6.361 1.00 93.94 91 ILE A C 1
ATOM 764 O O . ILE A 1 91 ? 10.366 7.813 -6.291 1.00 93.94 91 ILE A O 1
ATOM 768 N N . SER A 1 92 ? 10.998 5.854 -7.189 1.00 92.94 92 SER A N 1
ATOM 769 C CA . SER A 1 92 ? 9.838 5.746 -8.074 1.00 92.94 92 SER A CA 1
ATOM 770 C C . SER A 1 92 ? 8.521 5.683 -7.293 1.00 92.94 92 SER A C 1
ATOM 772 O O . SER A 1 92 ? 7.556 6.346 -7.678 1.00 92.94 92 SER A O 1
ATOM 774 N N . VAL A 1 93 ? 8.487 4.945 -6.180 1.00 93.19 93 VAL A N 1
ATOM 775 C CA . VAL A 1 93 ? 7.320 4.882 -5.288 1.00 93.19 93 VAL A CA 1
ATOM 776 C C . VAL A 1 93 ? 7.039 6.245 -4.661 1.00 93.19 93 VAL A C 1
ATOM 778 O O . VAL A 1 93 ? 5.912 6.722 -4.758 1.00 93.19 93 VAL A O 1
ATOM 781 N N . ILE A 1 94 ? 8.049 6.909 -4.093 1.00 93.31 94 ILE A N 1
ATOM 782 C CA . ILE A 1 94 ? 7.888 8.214 -3.428 1.00 93.31 94 ILE A CA 1
ATOM 783 C C . ILE A 1 94 ? 7.323 9.261 -4.394 1.00 93.31 94 ILE A C 1
ATOM 785 O O . ILE A 1 94 ? 6.328 9.913 -4.082 1.00 93.31 94 ILE A O 1
ATOM 789 N N . ILE A 1 95 ? 7.903 9.385 -5.591 1.00 93.69 95 ILE A N 1
ATOM 790 C CA . ILE A 1 95 ? 7.415 10.328 -6.609 1.00 93.69 95 ILE A CA 1
ATOM 791 C C . ILE A 1 95 ? 5.969 9.994 -6.995 1.00 93.69 95 ILE A C 1
ATOM 793 O O . ILE A 1 95 ? 5.138 10.892 -7.114 1.00 93.69 95 ILE A O 1
ATOM 797 N N . SER A 1 96 ? 5.648 8.708 -7.158 1.00 90.94 96 SER A N 1
ATOM 798 C CA . SER A 1 96 ? 4.291 8.279 -7.514 1.00 90.94 96 SER A CA 1
ATOM 799 C C . SER A 1 96 ? 3.274 8.610 -6.419 1.00 90.94 96 SER A C 1
ATOM 801 O O . SER A 1 96 ? 2.164 9.032 -6.739 1.00 90.94 96 SER A O 1
ATOM 803 N N . LEU A 1 97 ? 3.644 8.472 -5.142 1.00 88.88 97 LEU A N 1
ATOM 804 C CA . LEU A 1 97 ? 2.789 8.835 -4.009 1.00 88.88 97 LEU A CA 1
ATOM 805 C C . LEU A 1 97 ? 2.548 10.345 -3.938 1.00 88.88 97 LEU A C 1
ATOM 807 O O . LEU A 1 97 ? 1.406 10.758 -3.768 1.00 88.88 97 LEU A O 1
ATOM 811 N N . ILE A 1 98 ? 3.587 11.164 -4.132 1.00 90.69 98 ILE A N 1
ATOM 812 C CA . ILE A 1 98 ? 3.459 12.631 -4.155 1.00 90.69 98 ILE A CA 1
ATOM 813 C C . ILE A 1 98 ? 2.522 13.069 -5.283 1.00 90.69 98 ILE A C 1
ATOM 815 O O . ILE A 1 98 ? 1.614 13.864 -5.054 1.00 90.69 98 ILE A O 1
ATOM 819 N N . LEU A 1 99 ? 2.706 12.521 -6.489 1.00 89.94 99 LEU A N 1
ATOM 820 C CA . LEU A 1 99 ? 1.839 12.824 -7.629 1.00 89.94 99 LEU A CA 1
ATOM 821 C C . LEU A 1 99 ? 0.394 12.391 -7.367 1.00 89.94 99 LEU A C 1
ATOM 823 O O . LEU A 1 99 ? -0.524 13.164 -7.617 1.00 89.94 99 LEU A O 1
ATOM 827 N N . SER A 1 100 ? 0.192 11.190 -6.823 1.00 86.12 100 SER A N 1
ATOM 828 C CA . SER A 1 100 ? -1.147 10.684 -6.499 1.00 86.12 100 SER A CA 1
ATOM 829 C C . SER A 1 100 ? -1.829 11.552 -5.440 1.00 86.12 100 SER A C 1
ATOM 831 O O . SER A 1 100 ? -2.980 11.935 -5.615 1.00 86.12 100 SER A O 1
ATOM 833 N N . GLY A 1 101 ? -1.109 11.930 -4.379 1.00 85.25 101 GLY A N 1
ATOM 834 C CA . GLY A 1 101 ? -1.609 12.836 -3.345 1.00 85.25 101 GLY A CA 1
ATOM 835 C C . GLY A 1 101 ? -1.946 14.225 -3.890 1.00 85.25 101 GLY A C 1
ATOM 836 O O . GLY A 1 101 ? -2.995 14.769 -3.560 1.00 85.25 101 GLY A O 1
ATOM 837 N N . GLY A 1 102 ? -1.106 14.772 -4.774 1.00 86.00 102 GLY A N 1
ATOM 838 C CA . GLY A 1 102 ? -1.354 16.056 -5.433 1.00 86.00 102 GLY A CA 1
ATOM 839 C C . GLY A 1 102 ? -2.591 16.038 -6.334 1.00 86.00 102 GLY A C 1
ATOM 840 O O . GLY A 1 102 ? -3.383 16.976 -6.305 1.00 86.00 102 GLY A O 1
ATOM 841 N N . ILE A 1 103 ? -2.795 14.953 -7.087 1.00 86.50 103 ILE A N 1
ATOM 842 C CA . ILE A 1 103 ? -3.991 14.764 -7.919 1.00 86.50 103 ILE A CA 1
ATOM 843 C C . ILE A 1 103 ? -5.240 14.665 -7.038 1.00 86.50 103 ILE A C 1
ATOM 845 O O . ILE A 1 103 ? -6.212 15.376 -7.279 1.00 86.50 103 ILE A O 1
ATOM 849 N N . SER A 1 104 ? -5.215 13.844 -5.986 1.00 84.25 104 SER A N 1
ATOM 850 C CA . SER A 1 104 ? -6.346 13.729 -5.058 1.00 84.25 104 SER A CA 1
ATOM 851 C C . SER A 1 104 ? -6.679 15.065 -4.389 1.00 84.25 104 SER A C 1
ATOM 853 O O . SER A 1 104 ? -7.848 15.419 -4.286 1.00 84.25 104 SER A O 1
ATOM 855 N N . ALA A 1 105 ? -5.671 15.850 -3.998 1.00 81.88 105 ALA A N 1
ATOM 856 C CA . ALA A 1 105 ? -5.872 17.175 -3.410 1.00 81.88 105 ALA A CA 1
ATOM 857 C C . ALA A 1 105 ? -6.531 18.174 -4.378 1.00 81.88 105 ALA A C 1
ATOM 859 O O . ALA A 1 105 ? -7.242 19.072 -3.934 1.00 81.88 105 ALA A O 1
ATOM 860 N N . PHE A 1 106 ? -6.318 18.023 -5.688 1.00 83.25 106 PHE A N 1
ATOM 861 C CA . PHE A 1 106 ? -6.993 18.833 -6.701 1.00 83.25 106 PHE A CA 1
ATOM 862 C C . PHE A 1 106 ? -8.485 18.493 -6.817 1.00 83.25 106 PHE A C 1
ATOM 864 O O . PHE A 1 106 ? -9.295 19.400 -6.957 1.00 83.25 106 PHE A O 1
ATOM 871 N N . PHE A 1 107 ? -8.852 17.211 -6.720 1.00 76.62 107 PHE A N 1
ATOM 872 C CA . PHE A 1 107 ? -10.242 16.750 -6.850 1.00 76.62 107 PHE A CA 1
ATOM 873 C C . PHE A 1 107 ? -11.095 16.898 -5.580 1.00 76.62 107 PHE A C 1
ATOM 875 O O . PHE A 1 107 ? -12.308 16.740 -5.651 1.00 76.62 107 PHE A O 1
ATOM 882 N N . ILE A 1 108 ? -10.477 17.160 -4.426 1.00 75.88 108 ILE A N 1
ATOM 883 C CA . ILE A 1 108 ? -11.173 17.359 -3.140 1.00 75.88 108 ILE A CA 1
ATOM 884 C C . ILE A 1 108 ? -11.512 18.852 -2.899 1.00 75.88 108 ILE A C 1
ATOM 886 O O . ILE A 1 108 ? -12.140 19.190 -1.897 1.00 75.88 108 ILE A O 1
ATOM 890 N N . ARG A 1 109 ? -11.124 19.752 -3.814 1.00 52.00 109 ARG A N 1
ATOM 891 C CA . ARG A 1 109 ? -11.602 21.145 -3.854 1.00 52.00 109 ARG A CA 1
ATOM 892 C C . ARG A 1 109 ? -12.935 21.253 -4.579 1.00 52.00 109 ARG A C 1
ATOM 894 O O . ARG A 1 109 ? -13.729 22.113 -4.144 1.00 52.00 109 ARG A O 1
#

Radius of gyration: 17.26 Å; Cα contacts (8 Å, |Δi|>4): 83; chains: 1; bounding box: 42×29×42 Å

Solvent-accessible surface area (backbone atoms only — not comparable to full-atom values): 5927 Å² total; per-residue (Å²): 96,71,70,45,48,76,72,70,33,73,44,53,63,68,60,50,50,52,53,46,51,51,39,52,50,53,40,43,42,62,46,40,47,48,47,54,60,51,49,48,52,53,33,50,76,69,75,38,93,67,74,99,64,60,69,70,57,50,48,38,39,65,46,52,52,38,51,53,47,31,56,53,50,41,20,54,46,39,20,68,53,28,68,40,56,65,68,61,18,42,53,52,49,53,54,51,50,53,52,51,52,53,52,52,59,61,74,74,109